Protein AF-A0A0A9XY67-F1 (afdb_monomer_lite)

Sequence (128 aa):
TNLAKKSPQKQVATFMTVIGQDAIVIYDTFKLTATEKKDLKIIKKKFEDYFTPKVNKTYERLLFNRLVQKKTQSFDEFLTEAINQANKCEFDQLRDEFLCDKIVVGIHDDLVRKNLLSEDGLTLDKAD

Foldseek 3Di:
DCLVVDALQSNLVVVVVVVDDVVVVVLVVLPDDPVLSSHPVSSVVSVCVVPPPPLPLVVLVVVLQPAAADPPHDLVRSLVVNLVSLVSNPPDPCSFVSSLVSSLVRYPDPVLSVVQVVDDDRGPVNND

Structure (mmCIF, N/CA/C/O backbone):
data_AF-A0A0A9XY67-F1
#
_entry.id   AF-A0A0A9XY67-F1
#
loop_
_atom_site.group_PDB
_atom_site.id
_atom_site.type_symbol
_atom_site.label_atom_id
_atom_site.label_alt_id
_atom_site.label_comp_id
_atom_site.label_asym_id
_atom_site.label_entity_id
_atom_site.label_seq_id
_atom_site.pdbx_PDB_ins_code
_atom_site.Cartn_x
_atom_site.Cartn_y
_atom_site.Cartn_z
_atom_site.occupancy
_atom_site.B_iso_or_equiv
_atom_site.auth_seq_id
_atom_site.auth_comp_id
_atom_site.auth_asym_id
_atom_site.auth_atom_id
_atom_site.pdbx_PDB_model_num
ATOM 1 N N . THR A 1 1 ? -4.832 -11.460 33.814 1.00 56.25 1 THR A N 1
ATOM 2 C CA . THR A 1 1 ? -6.064 -10.661 34.057 1.00 56.25 1 THR A CA 1
ATOM 3 C C . THR A 1 1 ? -7.264 -11.345 33.413 1.00 56.25 1 THR A C 1
ATOM 5 O O . THR A 1 1 ? -7.246 -11.564 32.214 1.00 56.25 1 THR A O 1
ATOM 8 N N . ASN A 1 2 ? -8.327 -11.680 34.160 1.00 73.44 2 ASN A N 1
ATOM 9 C CA . ASN A 1 2 ? -9.583 -12.264 33.624 1.00 73.44 2 ASN A CA 1
ATOM 10 C C . ASN A 1 2 ? -10.473 -11.213 32.907 1.00 73.44 2 ASN A C 1
ATOM 12 O O . ASN A 1 2 ? -11.699 -11.288 32.958 1.00 73.44 2 ASN A O 1
ATOM 16 N N . LEU A 1 3 ? -9.871 -10.190 32.285 1.00 73.00 3 LEU A N 1
ATOM 17 C CA . LEU A 1 3 ? -10.582 -9.021 31.755 1.00 73.00 3 LEU A CA 1
ATOM 18 C C . LEU A 1 3 ? -11.554 -9.405 30.632 1.00 73.00 3 LEU A C 1
ATOM 20 O O . LEU A 1 3 ? -12.692 -8.950 30.640 1.00 73.00 3 LEU A O 1
ATOM 24 N N . ALA A 1 4 ? -11.156 -10.337 29.763 1.00 75.69 4 ALA A N 1
ATOM 25 C CA . ALA A 1 4 ? -12.001 -10.873 28.694 1.00 75.69 4 ALA A CA 1
ATOM 26 C C . ALA A 1 4 ? -13.281 -11.576 29.197 1.00 75.69 4 ALA A C 1
ATOM 28 O O . ALA A 1 4 ? -14.235 -11.718 28.442 1.00 75.69 4 ALA A O 1
ATOM 29 N N . LYS A 1 5 ? -13.326 -11.990 30.474 1.00 81.94 5 LYS A N 1
ATOM 30 C CA . LYS A 1 5 ? -14.497 -12.625 31.109 1.00 81.94 5 LYS A CA 1
ATOM 31 C C . LYS A 1 5 ? -15.407 -11.622 31.836 1.00 81.94 5 LYS A C 1
ATOM 33 O O . LYS A 1 5 ? -16.384 -12.022 32.461 1.00 81.94 5 LYS A O 1
ATOM 38 N N . LYS A 1 6 ? -15.067 -10.326 31.844 1.00 86.56 6 LYS A N 1
ATOM 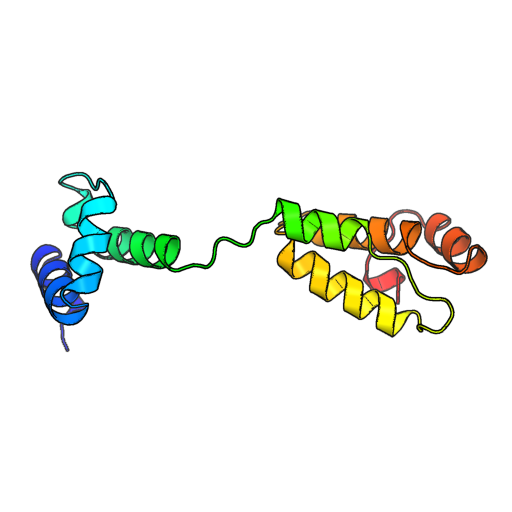39 C CA . LYS A 1 6 ? -15.872 -9.265 32.478 1.00 86.56 6 LYS A CA 1
ATOM 40 C C . LYS A 1 6 ? -16.912 -8.716 31.501 1.00 86.56 6 LYS A C 1
ATOM 42 O O . LYS A 1 6 ? -16.777 -8.897 30.295 1.00 86.56 6 LYS A O 1
ATOM 47 N N . SER A 1 7 ? -17.924 -8.016 32.021 1.00 87.94 7 SER A N 1
ATOM 48 C CA . SER A 1 7 ? -18.938 -7.370 31.181 1.00 87.94 7 SER A CA 1
ATOM 49 C C . SER A 1 7 ? -18.305 -6.356 30.216 1.00 87.94 7 SER A C 1
ATOM 51 O O . SER A 1 7 ? -17.296 -5.739 30.575 1.00 87.94 7 SER A O 1
ATOM 53 N N . PRO A 1 8 ? -18.899 -6.123 29.031 1.00 85.88 8 PRO A N 1
ATOM 54 C CA . PRO A 1 8 ? -18.367 -5.175 28.052 1.00 85.88 8 PRO A CA 1
ATOM 55 C C . PRO A 1 8 ? -18.113 -3.783 28.641 1.00 85.88 8 PRO A C 1
ATOM 57 O O . PRO A 1 8 ? -17.052 -3.208 28.417 1.00 85.88 8 PRO A O 1
ATOM 60 N N . GLN A 1 9 ? -19.005 -3.286 29.509 1.00 86.56 9 GLN A N 1
ATOM 61 C CA . GLN A 1 9 ? -18.800 -1.985 30.157 1.00 86.56 9 GLN A CA 1
ATOM 62 C C . GLN A 1 9 ? -17.560 -1.965 31.058 1.00 86.56 9 GLN A C 1
ATOM 64 O O . GLN A 1 9 ? -16.838 -0.973 31.078 1.00 86.56 9 GLN A O 1
ATOM 69 N N . LYS A 1 10 ? -17.286 -3.054 31.792 1.00 89.44 10 LYS A N 1
ATOM 70 C CA . LYS A 1 10 ? -16.085 -3.152 32.637 1.00 89.44 10 LYS A CA 1
ATOM 71 C C . LYS A 1 10 ? -14.820 -3.216 31.790 1.00 89.44 10 LYS A C 1
ATOM 73 O O . LYS A 1 10 ? -13.827 -2.609 32.163 1.00 89.44 10 LYS A O 1
ATOM 78 N N . GLN A 1 11 ? -14.861 -3.909 30.653 1.00 91.44 11 GLN A N 1
ATOM 79 C CA . GLN A 1 11 ? -13.729 -3.964 29.728 1.00 91.44 11 GLN A CA 1
ATOM 80 C C . GLN A 1 11 ? -13.412 -2.587 29.136 1.00 91.44 11 GLN A C 1
ATOM 82 O O . GLN A 1 11 ? -12.253 -2.179 29.154 1.00 91.44 11 GLN A O 1
ATOM 87 N N . VAL A 1 12 ? -14.437 -1.858 28.677 1.00 90.69 12 VAL A N 1
ATOM 88 C CA . VAL A 1 12 ? -14.287 -0.487 28.171 1.00 90.69 12 VAL A CA 1
ATOM 89 C C . VAL A 1 12 ? -13.774 0.440 29.267 1.00 90.69 12 VAL A C 1
ATOM 91 O O . VAL A 1 12 ? -12.778 1.117 29.053 1.00 90.69 12 VAL A O 1
ATOM 94 N N . ALA A 1 13 ? -14.376 0.428 30.459 1.00 89.81 13 ALA A N 1
ATOM 95 C CA . ALA A 1 13 ? -13.928 1.272 31.566 1.00 89.81 13 ALA A CA 1
ATOM 96 C C . ALA A 1 13 ? -12.456 1.013 31.926 1.00 89.81 13 ALA A C 1
ATOM 98 O O . ALA A 1 13 ? -11.680 1.955 32.020 1.00 89.81 13 ALA A O 1
ATOM 99 N N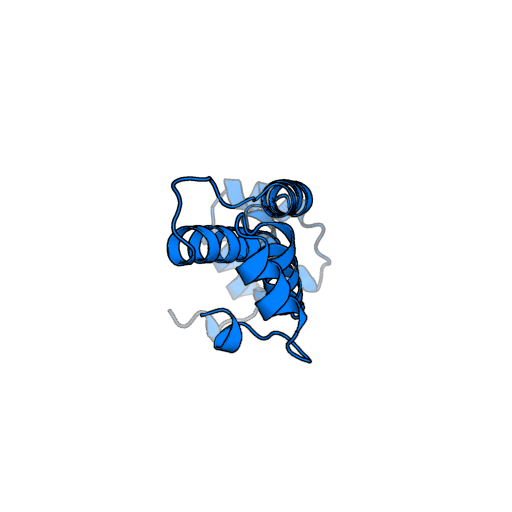 . THR A 1 14 ? -12.046 -0.257 32.047 1.00 92.25 14 THR A N 1
ATOM 100 C CA . THR A 1 14 ? -10.639 -0.609 32.293 1.00 92.25 14 THR A CA 1
ATOM 101 C C . THR A 1 14 ? -9.723 -0.124 31.170 1.00 92.25 14 THR A C 1
ATOM 103 O O . THR A 1 14 ? -8.657 0.408 31.457 1.00 92.25 14 THR A O 1
ATOM 106 N N . PHE A 1 15 ? -10.123 -0.271 29.904 1.00 92.25 15 PHE A N 1
ATOM 107 C CA . PHE A 1 15 ? -9.347 0.235 28.772 1.00 92.25 15 PHE A CA 1
ATOM 108 C C . PHE A 1 15 ? -9.178 1.759 28.830 1.00 92.25 15 PHE A C 1
ATOM 110 O O . PHE A 1 15 ? -8.055 2.242 28.724 1.00 92.25 15 PHE A O 1
ATOM 117 N N . MET A 1 16 ? -10.261 2.499 29.090 1.00 90.69 16 MET A N 1
ATOM 118 C CA . MET A 1 16 ? -10.238 3.961 29.207 1.00 90.69 16 MET A CA 1
ATOM 119 C C . MET A 1 16 ? -9.390 4.445 30.392 1.00 90.69 16 MET A C 1
ATOM 121 O O . MET A 1 16 ? -8.727 5.470 30.289 1.00 90.69 16 MET A O 1
ATOM 125 N N . THR A 1 17 ? -9.352 3.702 31.503 1.00 91.31 17 THR A N 1
ATOM 126 C CA . THR A 1 17 ? -8.457 4.012 32.631 1.00 91.31 17 THR A CA 1
ATOM 127 C C . THR A 1 17 ? -6.983 3.814 32.273 1.00 91.31 17 THR A C 1
ATOM 129 O O . THR A 1 17 ? -6.142 4.587 32.718 1.00 91.31 17 THR A O 1
ATOM 132 N N . VAL A 1 18 ? -6.656 2.784 31.486 1.00 92.75 18 VAL A N 1
ATOM 133 C CA . VAL A 1 18 ? -5.262 2.437 31.155 1.00 92.75 18 VAL A CA 1
ATOM 134 C C . VAL A 1 18 ? -4.700 3.298 30.021 1.00 92.75 18 VAL A C 1
ATOM 136 O O . VAL A 1 18 ? -3.514 3.606 30.038 1.00 92.75 18 VAL A O 1
ATOM 139 N N . ILE A 1 19 ? -5.525 3.691 29.044 1.00 89.38 19 ILE A N 1
ATOM 140 C CA . ILE A 1 19 ? -5.070 4.435 27.857 1.00 89.38 19 ILE A CA 1
ATOM 141 C C . ILE A 1 19 ? -4.676 5.895 28.161 1.00 89.38 19 ILE A C 1
ATOM 143 O O . ILE A 1 19 ? -3.947 6.509 27.388 1.00 89.38 19 ILE A O 1
ATOM 147 N N . GLY A 1 20 ? -5.101 6.430 29.310 1.00 91.69 20 GLY A N 1
ATOM 148 C CA . GLY A 1 20 ? -4.668 7.734 29.811 1.00 91.69 20 GLY A CA 1
ATOM 149 C C . GLY A 1 20 ? -5.458 8.928 29.267 1.00 91.69 20 GLY A C 1
ATOM 150 O O . GLY A 1 20 ? -6.315 8.807 28.391 1.00 91.69 20 GLY A O 1
ATOM 151 N N . GLN A 1 21 ? -5.174 10.103 29.832 1.00 90.12 21 GLN A N 1
ATOM 152 C CA . GLN A 1 21 ? -5.985 11.310 29.645 1.00 90.12 21 GLN A CA 1
ATOM 153 C C . GLN A 1 21 ? -5.943 11.857 28.212 1.00 90.12 21 GLN A C 1
ATOM 155 O O . GLN A 1 21 ? -6.978 12.257 27.682 1.00 90.12 21 GLN A O 1
ATOM 160 N N . ASP A 1 22 ? -4.783 11.818 27.557 1.00 87.94 22 ASP A N 1
ATOM 161 C CA . ASP A 1 22 ? -4.627 12.330 26.189 1.00 87.94 22 ASP A CA 1
ATOM 162 C C . ASP A 1 22 ? -5.466 11.531 25.184 1.00 87.94 22 ASP A C 1
ATOM 164 O O . ASP A 1 22 ? -6.091 12.081 24.277 1.00 87.94 22 ASP A O 1
ATOM 168 N N . ALA A 1 23 ? -5.559 10.217 25.385 1.00 89.31 23 ALA A N 1
ATOM 169 C CA . ALA A 1 23 ? -6.387 9.358 24.555 1.00 89.31 23 ALA A CA 1
ATOM 170 C C . ALA A 1 23 ? -7.891 9.546 24.815 1.00 89.31 23 ALA A C 1
ATOM 172 O O . ALA A 1 23 ? -8.684 9.333 23.900 1.00 89.31 23 ALA A O 1
ATOM 173 N N . ILE A 1 24 ? -8.303 9.989 26.010 1.00 91.31 24 ILE A N 1
ATOM 174 C CA . ILE A 1 24 ? -9.702 10.362 26.287 1.00 91.31 24 ILE A CA 1
ATOM 175 C C . ILE A 1 24 ? -10.111 11.577 25.442 1.00 91.31 24 ILE A C 1
ATOM 177 O O . ILE A 1 24 ? -11.188 11.567 24.849 1.00 91.31 24 ILE A O 1
ATOM 181 N N . VAL A 1 25 ? -9.232 12.575 25.302 1.00 91.94 25 VAL A N 1
ATOM 182 C CA . VAL A 1 25 ? -9.490 13.744 24.440 1.00 91.94 25 VAL A CA 1
ATOM 183 C C . VAL A 1 25 ? -9.730 13.308 22.993 1.00 91.94 25 VAL A C 1
ATOM 185 O O . VAL A 1 25 ? -10.660 13.780 22.344 1.00 91.94 25 VAL A O 1
ATOM 188 N N . ILE A 1 26 ? -8.930 12.361 22.498 1.00 92.69 26 ILE A N 1
ATOM 189 C CA . ILE A 1 26 ? -9.087 11.790 21.155 1.00 92.69 26 ILE A CA 1
ATOM 190 C C . ILE A 1 26 ? -10.381 10.972 21.055 1.00 92.69 26 ILE A C 1
ATOM 192 O O . ILE A 1 26 ? -11.124 11.116 20.084 1.00 92.69 26 ILE A O 1
ATOM 196 N N . TYR A 1 27 ? -10.689 10.151 22.059 1.00 93.25 27 TYR A N 1
ATOM 197 C CA . TYR A 1 27 ? -11.902 9.335 22.111 1.00 93.25 27 TYR A CA 1
ATOM 198 C C . TYR A 1 27 ? -13.180 10.164 21.952 1.00 93.25 27 TYR A C 1
ATOM 200 O O . TYR A 1 27 ? -14.089 9.768 21.217 1.00 93.25 27 TYR A O 1
ATOM 208 N N . ASP A 1 28 ? -13.236 11.335 22.585 1.00 92.12 28 ASP A N 1
ATOM 209 C CA . ASP A 1 28 ? -14.391 12.232 22.502 1.00 92.12 28 ASP A CA 1
ATOM 210 C C . ASP A 1 28 ? -14.620 12.771 21.076 1.00 92.12 28 ASP A C 1
ATOM 212 O O . ASP A 1 28 ? -15.746 13.128 20.716 1.00 92.12 28 ASP A O 1
ATOM 216 N N . THR A 1 29 ? -13.601 12.734 20.208 1.00 93.62 29 THR A N 1
ATOM 217 C CA . THR A 1 29 ? -13.725 13.109 18.788 1.00 93.62 29 THR A CA 1
ATOM 218 C C . THR A 1 29 ? -14.375 12.029 17.915 1.00 93.62 29 THR A C 1
ATOM 220 O O . THR A 1 29 ? -14.862 12.337 16.826 1.00 93.62 29 THR A O 1
ATOM 223 N N . PHE A 1 30 ? -14.443 10.770 18.367 1.00 92.12 30 PHE A N 1
ATOM 224 C CA . PHE A 1 30 ? -14.858 9.630 17.535 1.00 92.12 30 PHE A CA 1
ATOM 225 C C . PHE A 1 30 ? -16.359 9.562 17.215 1.00 92.12 30 PHE A C 1
ATOM 227 O O . PHE A 1 30 ? -16.766 8.688 16.449 1.00 92.12 30 PHE A O 1
ATOM 234 N N . LYS A 1 31 ? -17.183 10.472 17.761 1.00 90.44 31 LYS A N 1
ATOM 235 C CA . LYS A 1 31 ? -18.642 10.565 17.525 1.00 90.44 31 LYS A CA 1
ATOM 236 C C . LYS A 1 31 ? -19.373 9.210 17.631 1.00 90.44 31 LYS A C 1
ATOM 238 O O . LYS A 1 31 ? -20.265 8.916 16.842 1.00 90.44 31 LYS A O 1
ATOM 243 N N . LEU A 1 32 ? -18.992 8.387 18.611 1.00 92.12 32 LEU A N 1
ATOM 244 C CA . LEU A 1 32 ? -19.563 7.053 18.825 1.00 92.12 32 LEU A CA 1
ATOM 245 C C . LEU A 1 32 ? -20.994 7.114 19.376 1.00 92.12 32 LEU A C 1
ATOM 247 O O . LEU A 1 32 ? -21.286 7.874 20.306 1.00 92.12 32 LEU A O 1
ATOM 251 N N . THR A 1 33 ? -21.866 6.248 18.865 1.00 94.19 33 THR A N 1
ATOM 252 C CA . THR A 1 33 ? -23.219 6.027 19.392 1.00 94.19 33 THR A CA 1
ATOM 253 C C . THR A 1 33 ? -23.189 5.362 20.773 1.00 94.19 33 THR A C 1
ATOM 255 O O . THR A 1 33 ? -22.203 4.748 21.183 1.00 94.19 33 THR A O 1
ATOM 258 N N . ALA A 1 34 ? -24.302 5.427 21.513 1.00 90.88 34 ALA A N 1
ATOM 259 C CA . ALA A 1 34 ? -24.409 4.805 22.839 1.00 90.88 34 ALA A CA 1
ATOM 260 C C . ALA A 1 34 ? -24.172 3.280 22.830 1.00 90.88 34 ALA A C 1
ATOM 262 O O . ALA A 1 34 ? -23.744 2.717 23.841 1.00 90.88 34 ALA A O 1
ATOM 263 N N . THR A 1 35 ? -24.446 2.620 21.702 1.00 91.25 35 THR A N 1
ATOM 264 C CA . THR A 1 35 ? -24.194 1.189 21.508 1.00 91.25 35 THR A CA 1
ATOM 265 C C . THR A 1 35 ? -22.711 0.928 21.263 1.00 91.25 35 THR A C 1
ATOM 267 O O . THR A 1 35 ? -22.124 0.090 21.942 1.00 91.25 35 THR A O 1
ATOM 270 N N . GLU A 1 36 ? -22.076 1.693 20.373 1.00 91.75 36 GLU A N 1
ATOM 271 C CA . GLU A 1 36 ? -20.651 1.537 20.047 1.00 91.75 36 GLU A CA 1
ATOM 272 C C . GLU A 1 36 ? -19.737 1.847 21.236 1.00 91.75 36 GLU A C 1
ATOM 274 O O . GLU A 1 36 ? -18.729 1.175 21.430 1.00 91.75 36 GLU A O 1
ATOM 279 N N . LYS A 1 37 ? -20.126 2.790 22.106 1.00 91.50 37 LYS A N 1
ATOM 280 C CA . LYS A 1 37 ? -19.410 3.086 23.363 1.00 91.50 37 LYS A CA 1
ATOM 281 C C . LYS A 1 37 ? -19.329 1.892 24.327 1.00 91.50 37 LYS A C 1
ATOM 283 O O . LYS A 1 37 ? -18.575 1.941 25.295 1.00 91.50 37 LYS A O 1
ATOM 288 N N . LYS A 1 38 ? -20.113 0.832 24.108 1.00 91.62 38 LYS A N 1
ATOM 289 C CA . LYS A 1 38 ? -20.077 -0.404 24.909 1.00 91.62 38 LYS A CA 1
ATOM 290 C C . LYS A 1 38 ? -19.261 -1.514 24.245 1.00 91.62 38 LYS A C 1
ATOM 292 O O . LYS A 1 38 ? -19.067 -2.554 24.874 1.00 91.62 38 LYS A O 1
ATOM 297 N N . ASP A 1 39 ? -18.787 -1.307 23.019 1.00 91.81 39 ASP A N 1
ATOM 298 C CA . ASP A 1 39 ? -18.022 -2.291 22.263 1.00 91.81 39 ASP A CA 1
ATOM 299 C C . ASP A 1 39 ? -16.537 -1.914 22.223 1.00 91.81 39 ASP A C 1
ATOM 301 O O . ASP A 1 39 ? -16.093 -1.044 21.472 1.00 91.81 39 ASP A O 1
ATOM 305 N N . LEU A 1 40 ? -15.741 -2.628 23.021 1.00 92.25 40 LEU A N 1
ATOM 306 C CA . LEU A 1 40 ? -14.297 -2.426 23.078 1.00 92.25 40 LEU A CA 1
ATOM 307 C C . LEU A 1 40 ? -13.613 -2.643 21.717 1.00 92.25 40 LEU A C 1
ATOM 309 O O . LEU A 1 40 ? -12.590 -2.013 21.456 1.00 92.25 40 LEU A O 1
ATOM 313 N N . LYS A 1 41 ? -14.143 -3.513 20.847 1.00 93.00 41 LYS A N 1
ATOM 314 C CA . LYS A 1 41 ? -13.552 -3.760 19.524 1.00 93.00 41 LYS A CA 1
ATOM 315 C C . LYS A 1 41 ? -13.694 -2.535 18.630 1.00 93.00 41 LYS A C 1
ATOM 317 O O . LYS A 1 41 ? -12.727 -2.150 17.981 1.00 93.00 41 LYS A O 1
ATOM 322 N N . ILE A 1 42 ? -14.866 -1.899 18.641 1.00 94.50 42 ILE A N 1
ATOM 323 C CA . ILE A 1 42 ? -15.119 -0.680 17.861 1.00 94.50 42 ILE A CA 1
ATOM 324 C C . ILE A 1 42 ? -14.229 0.458 18.362 1.00 94.50 42 ILE A C 1
ATOM 326 O O . ILE A 1 42 ? -13.597 1.143 17.560 1.00 94.50 42 ILE A O 1
ATOM 330 N N . ILE A 1 43 ? -14.121 0.619 19.683 1.00 94.06 43 ILE A N 1
ATOM 331 C CA . ILE A 1 43 ? -13.275 1.651 20.297 1.00 94.06 43 ILE A CA 1
ATOM 332 C C . ILE A 1 43 ? -11.806 1.458 19.907 1.00 94.06 43 ILE A C 1
ATOM 334 O O . ILE A 1 43 ? -11.164 2.408 19.463 1.00 94.06 43 ILE A O 1
ATOM 338 N N . LYS A 1 44 ? -11.280 0.231 20.016 1.00 93.19 44 LYS A N 1
ATOM 339 C CA . LYS A 1 44 ? -9.906 -0.087 19.602 1.00 93.19 44 LYS A CA 1
ATOM 340 C C . LYS A 1 44 ? -9.668 0.216 18.129 1.00 93.19 44 LYS A C 1
ATOM 342 O O . LYS A 1 44 ? -8.701 0.898 17.818 1.00 93.19 44 LYS A O 1
ATOM 347 N N . LYS A 1 45 ? -10.588 -0.199 17.255 1.00 93.31 45 LYS A N 1
ATOM 348 C CA . LYS A 1 45 ? -10.494 0.076 15.820 1.00 93.31 45 LYS A CA 1
ATOM 349 C C . LYS A 1 45 ? -10.440 1.576 15.521 1.00 93.31 45 LYS A C 1
ATOM 351 O O . LYS A 1 45 ? -9.639 2.001 14.706 1.00 93.31 45 LYS A O 1
ATOM 356 N N . LYS A 1 46 ? -11.231 2.406 16.208 1.00 93.50 46 LYS A N 1
ATOM 357 C CA . LYS A 1 46 ? -11.171 3.868 16.024 1.00 93.50 46 LYS A CA 1
ATOM 358 C C . LYS A 1 46 ? -9.829 4.464 16.433 1.00 93.50 46 LYS A C 1
ATOM 360 O O . LYS A 1 46 ? -9.347 5.370 15.763 1.00 93.50 46 LYS A O 1
ATOM 365 N N . PHE A 1 47 ? -9.234 3.964 17.514 1.00 92.81 47 PHE A N 1
ATOM 366 C CA . PHE A 1 47 ? -7.889 4.373 17.906 1.00 92.81 47 PHE A CA 1
ATOM 367 C C . PHE A 1 47 ? -6.837 3.919 16.894 1.00 92.81 47 PHE A C 1
ATOM 369 O O . PHE A 1 47 ? -5.986 4.722 16.527 1.00 92.81 47 PHE A O 1
ATOM 376 N N . GLU A 1 48 ? -6.923 2.682 16.403 1.00 90.12 48 GLU A N 1
ATOM 377 C CA . GLU A 1 48 ? -6.072 2.192 15.313 1.00 90.12 48 GLU A CA 1
ATOM 378 C C . GLU A 1 48 ? -6.207 3.094 14.078 1.00 90.12 48 GLU A C 1
ATOM 380 O O . GLU A 1 48 ? -5.206 3.624 13.609 1.00 90.12 48 GLU A O 1
ATOM 385 N N . ASP A 1 49 ? -7.427 3.376 13.618 1.00 88.12 49 ASP A N 1
ATOM 386 C CA . ASP A 1 49 ? -7.695 4.245 12.463 1.00 88.12 49 ASP A CA 1
ATOM 387 C C . ASP A 1 49 ? -7.187 5.688 12.668 1.00 88.12 49 ASP A C 1
ATOM 389 O O . ASP A 1 49 ? -6.765 6.343 11.716 1.00 88.12 49 ASP A O 1
ATOM 393 N N . TYR A 1 50 ? -7.253 6.210 13.899 1.00 87.44 50 TYR A N 1
ATOM 394 C CA . TYR A 1 50 ? -6.808 7.567 14.227 1.00 87.44 50 TYR A CA 1
ATOM 395 C C . TYR A 1 50 ? -5.283 7.691 14.239 1.00 87.44 50 TYR A C 1
ATOM 397 O O . TYR A 1 50 ? -4.742 8.675 13.737 1.00 87.44 50 TYR A O 1
ATOM 405 N N . PHE A 1 51 ? -4.596 6.710 14.828 1.00 83.75 51 PHE A N 1
ATOM 406 C CA . PHE A 1 51 ? -3.140 6.724 14.967 1.00 83.75 51 PHE A CA 1
ATOM 407 C C . PHE A 1 51 ? -2.406 6.107 13.780 1.00 83.75 51 PHE A C 1
ATOM 409 O O . PHE A 1 51 ? -1.201 6.313 13.650 1.00 83.75 51 PHE A O 1
ATOM 416 N N . THR A 1 52 ? -3.107 5.382 12.908 1.00 76.44 52 THR A N 1
ATOM 417 C CA . THR A 1 52 ? -2.543 4.922 11.642 1.00 76.44 52 THR A CA 1
ATOM 418 C C . THR A 1 52 ? -2.160 6.153 10.823 1.00 76.44 52 THR A C 1
ATOM 420 O O . THR A 1 52 ? -3.034 6.966 10.499 1.00 76.44 52 THR A O 1
ATOM 423 N N . PRO A 1 53 ? -0.870 6.328 10.479 1.00 66.31 53 PRO A N 1
ATOM 424 C CA . PRO A 1 53 ? -0.456 7.397 9.592 1.00 66.31 53 PRO A CA 1
ATOM 425 C C . PRO A 1 53 ? -1.281 7.301 8.314 1.00 66.31 53 PRO A C 1
ATOM 427 O O . PRO A 1 53 ? -1.251 6.282 7.625 1.00 66.31 53 PRO A O 1
ATOM 430 N N . LYS A 1 54 ? -2.043 8.351 7.997 1.00 69.75 54 LYS A N 1
ATOM 431 C CA . LYS A 1 54 ? -2.730 8.429 6.710 1.00 69.75 54 LYS A CA 1
ATOM 432 C C . LYS A 1 54 ? -1.660 8.624 5.652 1.00 69.75 54 LYS A C 1
ATOM 434 O O . LYS A 1 54 ? -1.251 9.753 5.386 1.00 69.75 54 LYS A O 1
ATOM 439 N N . VAL A 1 55 ? -1.186 7.518 5.087 1.00 74.06 55 VAL A N 1
ATOM 440 C CA . VAL A 1 55 ? -0.366 7.543 3.884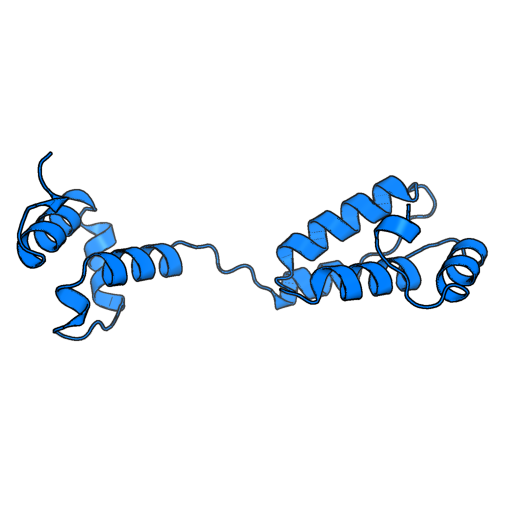 1.00 74.06 55 VAL A CA 1
ATOM 441 C C . VAL A 1 55 ? -1.140 8.363 2.864 1.00 74.06 55 VAL A C 1
ATOM 443 O O . VAL A 1 55 ? -2.303 8.084 2.558 1.00 74.06 55 VAL A O 1
ATOM 446 N N . ASN A 1 56 ? -0.533 9.446 2.388 1.00 88.12 56 ASN A N 1
ATOM 447 C CA . ASN A 1 56 ? -1.141 10.229 1.331 1.00 88.12 56 ASN A CA 1
ATOM 448 C C . ASN A 1 56 ? -1.010 9.413 0.045 1.00 88.12 56 ASN A C 1
ATOM 450 O O . ASN A 1 56 ? -0.044 9.559 -0.697 1.00 88.12 56 ASN A O 1
ATOM 454 N N . LYS A 1 57 ? -1.988 8.535 -0.201 1.00 89.62 57 LYS A N 1
ATOM 455 C CA . LYS A 1 57 ? -1.993 7.620 -1.348 1.00 89.62 57 LYS A CA 1
ATOM 456 C C . LYS A 1 57 ? -1.763 8.368 -2.659 1.00 89.62 57 LYS A C 1
ATOM 458 O O . LYS A 1 57 ? -1.046 7.886 -3.524 1.00 89.62 57 LYS A O 1
ATOM 463 N N . THR A 1 58 ? -2.324 9.571 -2.799 1.00 90.81 58 THR A N 1
ATOM 464 C CA . THR A 1 58 ? -2.127 10.421 -3.981 1.00 90.81 58 THR A CA 1
ATOM 465 C C . THR A 1 58 ? -0.664 10.826 -4.149 1.00 90.81 58 THR A C 1
ATOM 467 O O . THR A 1 58 ? -0.145 10.799 -5.262 1.00 90.81 58 THR A O 1
ATOM 470 N N . TYR A 1 59 ? 0.014 11.173 -3.056 1.00 93.56 59 TYR A N 1
ATOM 471 C CA . TYR A 1 59 ? 1.439 11.494 -3.071 1.00 93.56 59 TYR A CA 1
ATOM 472 C C . TYR A 1 59 ? 2.301 10.268 -3.395 1.00 93.56 59 TYR A C 1
ATOM 474 O O . TYR A 1 59 ? 3.159 10.343 -4.270 1.00 93.56 59 TYR A O 1
ATOM 482 N N . GLU A 1 60 ? 2.036 9.117 -2.776 1.00 95.50 60 GLU A N 1
ATOM 483 C CA . GLU A 1 60 ? 2.794 7.890 -3.060 1.00 95.50 60 GLU A CA 1
ATOM 484 C C . GLU A 1 60 ? 2.610 7.427 -4.512 1.00 95.50 60 GLU A C 1
ATOM 486 O O . GLU A 1 60 ? 3.580 7.052 -5.172 1.00 95.50 60 GLU A O 1
ATOM 491 N N . ARG A 1 61 ? 1.388 7.540 -5.049 1.00 96.56 61 ARG A N 1
ATOM 492 C CA . ARG A 1 61 ? 1.085 7.253 -6.460 1.00 96.56 61 ARG A CA 1
ATOM 493 C C . ARG A 1 61 ? 1.763 8.238 -7.410 1.00 96.56 61 ARG A C 1
ATOM 495 O O . ARG A 1 61 ? 2.197 7.842 -8.487 1.00 96.56 61 ARG A O 1
ATOM 502 N N . LEU A 1 62 ? 1.906 9.508 -7.023 1.00 97.00 62 LEU A N 1
ATOM 503 C CA . LEU A 1 62 ? 2.689 10.480 -7.790 1.00 97.00 62 LEU A CA 1
ATOM 504 C C . LEU A 1 62 ? 4.161 10.057 -7.876 1.00 97.00 62 LEU A C 1
ATOM 506 O O . LEU A 1 62 ? 4.743 10.126 -8.958 1.00 97.00 62 LEU A O 1
ATOM 510 N N . LEU A 1 63 ? 4.757 9.631 -6.758 1.00 97.25 63 LEU A N 1
ATOM 511 C CA . LEU A 1 63 ? 6.135 9.137 -6.738 1.00 97.25 63 LEU A CA 1
ATOM 512 C C . LEU A 1 63 ? 6.283 7.878 -7.595 1.00 97.25 63 LEU A C 1
ATOM 514 O O . LEU A 1 63 ? 7.180 7.832 -8.431 1.00 97.25 63 LEU A O 1
ATOM 518 N N . PHE A 1 64 ? 5.362 6.919 -7.463 1.00 98.06 64 PHE A N 1
ATOM 519 C CA . PHE A 1 64 ? 5.315 5.713 -8.291 1.00 98.06 64 PHE A CA 1
ATOM 520 C C . PHE A 1 64 ? 5.284 6.046 -9.784 1.00 98.06 64 PHE A C 1
ATOM 522 O O . PHE A 1 64 ? 6.126 5.582 -10.544 1.00 98.06 64 PHE A O 1
ATOM 529 N N . ASN A 1 65 ? 4.375 6.925 -10.207 1.00 97.00 65 ASN A N 1
ATOM 530 C CA . ASN A 1 65 ? 4.231 7.287 -11.617 1.00 97.00 65 ASN A CA 1
ATOM 531 C C . ASN A 1 65 ? 5.476 7.984 -12.186 1.00 97.00 65 ASN A C 1
ATOM 533 O O . ASN A 1 65 ? 5.754 7.859 -13.380 1.00 97.00 65 ASN A O 1
ATOM 537 N N . ARG A 1 66 ? 6.239 8.686 -11.339 1.00 96.75 66 ARG A N 1
ATOM 538 C CA . ARG A 1 66 ? 7.498 9.353 -11.704 1.00 96.75 66 ARG A CA 1
ATOM 539 C C . ARG A 1 66 ? 8.708 8.420 -11.755 1.00 96.75 66 ARG A C 1
ATOM 541 O O . ARG A 1 66 ? 9.742 8.854 -12.258 1.00 96.75 66 ARG A O 1
ATOM 548 N N . LEU A 1 67 ? 8.608 7.185 -11.261 1.00 97.38 67 LEU A N 1
ATOM 549 C CA . LEU A 1 67 ? 9.718 6.236 -11.321 1.00 97.38 67 LEU A CA 1
ATOM 550 C C . LEU A 1 67 ? 10.078 5.910 -12.770 1.00 97.38 67 LEU A C 1
ATOM 552 O O . LEU A 1 67 ? 9.214 5.569 -13.582 1.00 97.38 67 LEU A O 1
ATOM 556 N N . VAL A 1 68 ? 11.370 6.006 -13.064 1.00 97.12 68 VAL A N 1
ATOM 557 C CA . VAL A 1 68 ? 12.007 5.621 -14.325 1.00 97.12 68 VAL A CA 1
ATOM 558 C C . VAL A 1 68 ? 13.381 5.044 -13.995 1.00 97.12 68 VAL A C 1
ATOM 560 O O . VAL A 1 68 ? 14.064 5.559 -13.106 1.00 97.12 68 VAL A O 1
ATOM 563 N N . GLN A 1 69 ? 13.784 3.990 -14.699 1.00 97.25 69 GLN A N 1
ATOM 564 C CA . GLN A 1 69 ? 15.094 3.375 -14.534 1.00 97.25 69 GLN A CA 1
ATOM 565 C C . GLN A 1 69 ? 16.179 4.380 -14.928 1.00 97.25 69 GLN A C 1
ATOM 567 O O . GLN A 1 69 ? 16.165 4.956 -16.021 1.00 97.25 69 GLN A O 1
ATOM 572 N N . LYS A 1 70 ? 17.147 4.601 -14.038 1.00 95.81 70 LYS A N 1
ATOM 573 C CA . LYS A 1 70 ? 18.302 5.456 -14.340 1.00 95.81 70 LYS A CA 1
ATOM 574 C C . LYS A 1 70 ? 19.261 4.717 -15.273 1.00 95.81 70 LYS A C 1
ATOM 576 O O . LYS A 1 70 ? 19.410 3.506 -15.185 1.00 95.81 70 LYS A O 1
ATOM 581 N N . LYS A 1 71 ? 20.013 5.457 -16.095 1.00 92.56 71 LYS A N 1
ATOM 582 C CA . LYS A 1 71 ? 20.995 4.882 -17.041 1.00 92.56 71 LYS A CA 1
ATOM 583 C C . LYS A 1 71 ? 22.030 3.948 -16.403 1.00 92.56 71 LYS A C 1
ATOM 585 O O . LYS A 1 71 ? 22.568 3.088 -17.083 1.00 92.56 71 LYS A O 1
ATOM 590 N N . THR A 1 72 ? 22.352 4.165 -15.132 1.00 94.25 72 THR A N 1
ATOM 591 C CA . THR A 1 72 ? 23.355 3.395 -14.384 1.00 94.25 72 THR A CA 1
ATOM 592 C C . THR A 1 72 ? 22.740 2.360 -13.445 1.00 94.25 72 THR A C 1
ATOM 594 O O . THR A 1 72 ? 23.482 1.709 -12.723 1.00 94.25 72 THR A O 1
ATOM 597 N N . GLN A 1 73 ? 21.411 2.272 -13.386 1.00 93.75 73 GLN A N 1
ATOM 598 C CA . GLN A 1 73 ? 20.681 1.406 -12.464 1.00 93.75 73 GLN A CA 1
ATOM 599 C C . GLN A 1 73 ? 20.400 0.071 -13.146 1.00 93.75 73 GLN A C 1
ATOM 601 O O . GLN A 1 73 ? 19.934 0.050 -14.291 1.00 93.75 73 GLN A O 1
ATOM 606 N N . SER A 1 74 ? 20.665 -1.036 -12.454 1.00 92.00 74 SER A N 1
ATOM 607 C CA . SER A 1 74 ? 20.311 -2.360 -12.967 1.00 92.00 74 SER A CA 1
ATOM 608 C C . SER A 1 74 ? 18.789 -2.531 -13.039 1.00 92.00 74 SER A C 1
ATOM 610 O O . SER A 1 74 ? 18.022 -1.730 -12.497 1.00 92.00 74 SER A O 1
ATOM 612 N N . PHE A 1 75 ? 18.336 -3.573 -13.733 1.00 90.06 75 PHE A N 1
ATOM 613 C CA . PHE A 1 75 ? 16.918 -3.910 -13.742 1.00 90.06 75 PHE A CA 1
ATOM 614 C C . PHE A 1 75 ? 16.422 -4.265 -12.329 1.00 90.06 75 PHE A C 1
ATOM 616 O O . PHE A 1 75 ? 15.472 -3.645 -11.860 1.00 90.06 75 PHE A O 1
ATOM 623 N N . ASP A 1 76 ? 17.122 -5.146 -11.611 1.00 90.06 76 ASP A N 1
ATOM 624 C CA . ASP A 1 76 ? 16.752 -5.593 -10.257 1.00 90.06 76 ASP A CA 1
ATOM 625 C C . ASP A 1 76 ? 16.650 -4.437 -9.253 1.00 90.06 76 ASP A C 1
ATOM 627 O O . ASP A 1 76 ? 15.751 -4.394 -8.407 1.00 90.06 76 ASP A O 1
ATOM 631 N N . GLU A 1 77 ? 17.560 -3.461 -9.348 1.00 94.44 77 GLU A N 1
ATOM 632 C CA . GLU A 1 77 ? 17.525 -2.252 -8.522 1.00 94.44 77 GLU A CA 1
ATOM 633 C C . GLU A 1 77 ? 16.272 -1.422 -8.814 1.00 94.44 77 GLU A C 1
ATOM 635 O O . GLU A 1 77 ? 15.641 -0.898 -7.893 1.00 94.44 77 GLU A O 1
ATOM 640 N N . PHE A 1 78 ? 15.907 -1.292 -10.090 1.00 95.56 78 PHE A N 1
ATOM 641 C CA . PHE A 1 78 ? 14.711 -0.568 -10.507 1.00 95.56 78 PHE A CA 1
ATOM 642 C C . PHE A 1 78 ? 13.426 -1.303 -10.113 1.00 95.56 78 PHE A C 1
ATOM 644 O O . PHE A 1 78 ? 12.509 -0.684 -9.569 1.00 95.56 78 PHE A O 1
ATOM 651 N N . LEU A 1 79 ? 13.378 -2.620 -10.310 1.00 93.12 79 LEU A N 1
ATOM 652 C CA . LEU A 1 79 ? 12.267 -3.469 -9.899 1.00 93.12 79 LEU A CA 1
ATOM 653 C C . LEU A 1 79 ? 12.042 -3.376 -8.386 1.00 93.12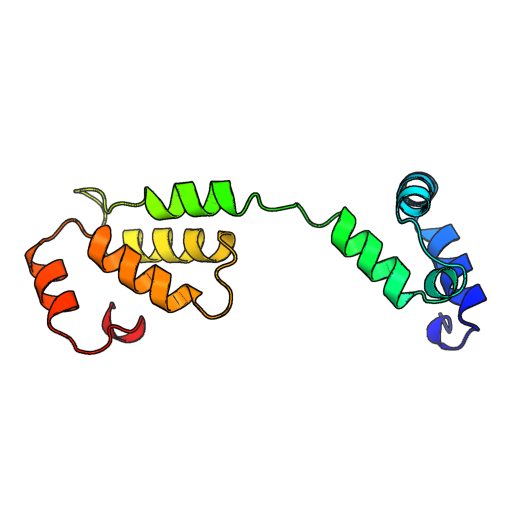 79 LEU A C 1
ATOM 655 O O . LEU A 1 79 ? 10.922 -3.135 -7.935 1.00 93.12 79 LEU A O 1
ATOM 659 N N . THR A 1 80 ? 13.115 -3.472 -7.599 1.00 95.06 80 THR A N 1
ATOM 660 C CA . THR A 1 80 ? 13.062 -3.329 -6.138 1.00 95.06 80 THR A CA 1
ATOM 661 C C . THR A 1 80 ? 12.519 -1.957 -5.725 1.00 95.06 80 THR A C 1
ATOM 663 O O . THR A 1 80 ? 11.675 -1.861 -4.828 1.00 95.06 80 THR A O 1
ATOM 666 N N . GLU A 1 81 ? 12.962 -0.877 -6.376 1.00 97.25 81 GLU A N 1
ATOM 667 C CA . GLU A 1 81 ? 12.456 0.479 -6.130 1.00 97.25 81 GLU A CA 1
ATOM 668 C C . GLU A 1 81 ? 10.953 0.588 -6.445 1.00 97.25 81 GLU A C 1
ATOM 670 O O . GLU A 1 81 ? 10.179 1.102 -5.628 1.00 97.25 81 GLU A O 1
ATOM 675 N N . ALA A 1 82 ? 10.517 0.033 -7.578 1.00 96.81 82 ALA A N 1
ATOM 676 C CA . ALA A 1 82 ? 9.120 0.029 -7.999 1.00 96.81 82 ALA A CA 1
ATOM 677 C C . ALA A 1 82 ? 8.217 -0.801 -7.066 1.00 96.81 82 ALA A C 1
ATOM 679 O O . ALA A 1 82 ? 7.158 -0.315 -6.663 1.00 96.81 82 ALA A O 1
ATOM 680 N N . ILE A 1 83 ? 8.651 -1.996 -6.644 1.00 95.81 83 ILE A N 1
ATOM 681 C CA . ILE A 1 83 ? 7.966 -2.858 -5.660 1.00 95.81 83 ILE A CA 1
ATOM 682 C C . ILE A 1 83 ? 7.748 -2.106 -4.346 1.00 95.81 83 ILE A C 1
ATOM 684 O O . ILE A 1 83 ? 6.636 -2.076 -3.806 1.00 95.81 83 ILE A O 1
ATOM 688 N N . ASN A 1 84 ? 8.808 -1.478 -3.833 1.00 96.12 84 ASN A N 1
ATOM 689 C CA . ASN A 1 84 ? 8.765 -0.746 -2.572 1.00 96.12 84 ASN A CA 1
ATOM 690 C C . ASN A 1 84 ? 7.823 0.456 -2.640 1.00 96.12 84 ASN A C 1
ATOM 692 O O . ASN A 1 84 ? 7.132 0.752 -1.664 1.00 96.12 84 ASN A O 1
ATOM 696 N N . GLN A 1 85 ? 7.774 1.142 -3.782 1.00 97.25 85 GLN A N 1
ATOM 697 C CA . GLN A 1 85 ? 6.881 2.275 -3.964 1.00 97.25 85 GLN A CA 1
ATOM 698 C C . GLN A 1 85 ? 5.423 1.834 -4.179 1.00 97.25 85 GLN A C 1
ATOM 700 O O . GLN A 1 85 ? 4.519 2.428 -3.590 1.00 97.25 85 GLN A O 1
ATOM 705 N N . ALA A 1 86 ? 5.176 0.751 -4.924 1.00 96.19 86 ALA A N 1
ATOM 706 C CA . ALA A 1 86 ? 3.843 0.170 -5.106 1.00 96.19 86 ALA A CA 1
ATOM 707 C C . ALA A 1 86 ? 3.204 -0.248 -3.769 1.00 96.19 86 ALA A C 1
ATOM 709 O O . ALA A 1 86 ? 2.018 -0.002 -3.547 1.00 96.19 86 ALA A O 1
ATOM 710 N N . ASN A 1 87 ? 4.001 -0.783 -2.834 1.00 94.12 87 ASN A N 1
ATOM 711 C CA . ASN A 1 87 ? 3.548 -1.160 -1.486 1.00 94.12 87 ASN A CA 1
ATOM 712 C C . ASN A 1 87 ? 2.967 0.013 -0.679 1.00 94.12 87 ASN A C 1
ATOM 714 O O . ASN A 1 87 ? 2.139 -0.200 0.202 1.00 94.12 87 ASN A O 1
ATOM 718 N N . LYS A 1 88 ? 3.372 1.250 -0.983 1.00 93.69 88 LYS A N 1
ATOM 719 C CA . LY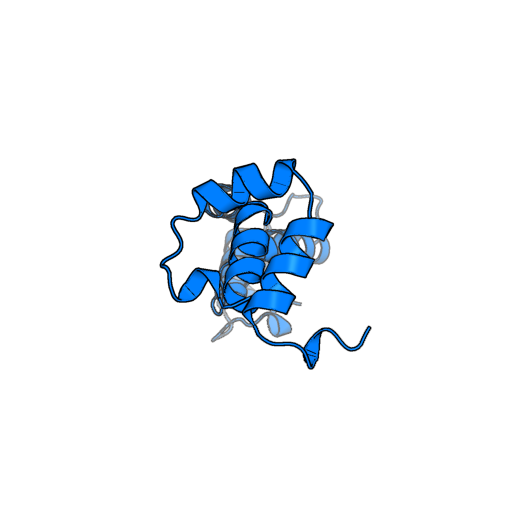S A 1 88 ? 2.877 2.466 -0.318 1.00 93.69 88 LYS A CA 1
ATOM 720 C C . LYS A 1 88 ? 1.666 3.081 -1.022 1.00 93.69 88 LYS A C 1
ATOM 722 O O . LYS A 1 88 ? 1.013 3.960 -0.472 1.00 93.69 88 LYS A O 1
ATOM 727 N N . CYS A 1 89 ? 1.363 2.653 -2.246 1.00 94.06 89 CYS A N 1
ATOM 728 C CA . CYS A 1 89 ? 0.329 3.267 -3.080 1.00 94.06 89 CYS A CA 1
ATOM 729 C C . CYS A 1 89 ? -1.091 2.784 -2.770 1.00 94.06 89 CYS A C 1
ATOM 731 O O . CYS A 1 89 ? -2.050 3.380 -3.280 1.00 94.06 89 CYS A O 1
ATOM 733 N N . GLU A 1 90 ? -1.219 1.718 -1.971 1.00 92.69 90 GLU A N 1
ATOM 734 C CA . GLU A 1 90 ? -2.491 1.067 -1.644 1.00 92.69 90 GLU A CA 1
ATOM 735 C C . GLU A 1 90 ? -3.312 0.806 -2.921 1.00 92.69 90 GLU A C 1
ATOM 737 O O . GLU A 1 90 ? -4.391 1.365 -3.128 1.00 92.69 90 GLU A O 1
ATOM 742 N N . PHE A 1 91 ? -2.724 0.041 -3.845 1.00 93.44 91 PHE A N 1
ATOM 743 C CA . PHE A 1 91 ? -3.373 -0.412 -5.083 1.00 93.44 91 PHE A CA 1
ATOM 744 C C . PHE A 1 91 ? -4.252 -1.656 -4.886 1.00 93.44 91 PHE A C 1
ATOM 746 O O . PHE A 1 91 ? -4.906 -2.101 -5.827 1.00 93.44 91 PHE A O 1
ATOM 753 N N . ASP A 1 92 ? -4.279 -2.199 -3.668 1.00 92.44 92 ASP A N 1
ATOM 754 C CA . ASP A 1 92 ? -5.035 -3.392 -3.303 1.00 92.44 92 ASP A CA 1
ATOM 755 C C . ASP A 1 92 ? -4.728 -4.562 -4.257 1.00 92.44 92 ASP A C 1
ATOM 757 O O . ASP A 1 92 ? -3.565 -4.901 -4.474 1.00 92.44 92 ASP A O 1
ATOM 761 N N . GLN A 1 93 ? -5.760 -5.175 -4.836 1.00 94.06 93 GLN A N 1
ATOM 762 C CA . GLN A 1 93 ? -5.646 -6.346 -5.710 1.00 94.06 93 GLN A CA 1
ATOM 763 C C . GLN A 1 93 ? -4.954 -6.042 -7.047 1.00 94.06 93 GLN A C 1
ATOM 765 O O . GLN A 1 93 ? -4.419 -6.954 -7.662 1.00 94.06 93 GLN A O 1
ATOM 770 N N . LEU A 1 94 ? -4.924 -4.774 -7.472 1.00 95.00 94 LEU A N 1
ATOM 771 C CA . LEU A 1 94 ? -4.345 -4.348 -8.753 1.00 95.00 94 LEU A CA 1
ATOM 772 C C . LEU A 1 94 ? -2.857 -3.991 -8.645 1.00 95.00 94 LEU A C 1
ATOM 774 O O . LEU A 1 94 ? -2.268 -3.478 -9.594 1.00 95.00 94 LEU A O 1
ATOM 778 N N . ARG A 1 95 ? -2.241 -4.197 -7.475 1.00 95.25 95 ARG A N 1
ATOM 779 C CA . ARG A 1 95 ? -0.843 -3.828 -7.220 1.00 95.25 95 ARG A CA 1
ATOM 780 C C . ARG A 1 95 ? 0.104 -4.375 -8.287 1.00 95.25 95 ARG A C 1
ATOM 782 O O . ARG A 1 95 ? 0.947 -3.625 -8.773 1.00 95.25 95 ARG A O 1
ATOM 789 N N . ASP A 1 96 ? -0.029 -5.652 -8.618 1.00 93.25 96 ASP A N 1
ATOM 790 C CA . ASP A 1 96 ? 0.917 -6.338 -9.497 1.00 93.25 96 ASP A CA 1
ATOM 791 C C . ASP A 1 96 ? 0.714 -5.936 -10.962 1.00 93.25 96 ASP A C 1
ATOM 793 O O . ASP A 1 96 ? 1.694 -5.758 -11.682 1.00 93.25 96 ASP A O 1
ATOM 797 N N . GLU A 1 97 ? -0.531 -5.672 -11.369 1.00 93.38 97 GLU A N 1
ATOM 798 C CA . GLU A 1 97 ? -0.867 -5.115 -12.687 1.00 93.38 97 GLU A CA 1
ATOM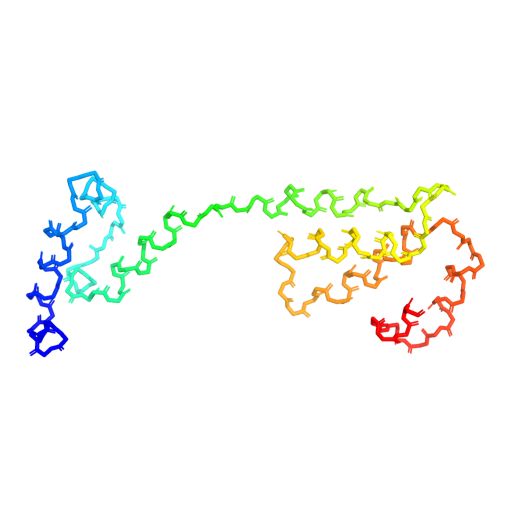 799 C C . GLU A 1 97 ? -0.235 -3.726 -12.868 1.00 93.38 97 GLU A C 1
ATOM 801 O O . GLU A 1 97 ? 0.509 -3.496 -13.821 1.00 93.38 97 GLU A O 1
ATOM 806 N N . PHE A 1 98 ? -0.421 -2.822 -11.896 1.00 95.56 98 PHE A N 1
ATOM 807 C CA . PHE A 1 98 ? 0.202 -1.495 -11.942 1.00 95.56 98 PHE A CA 1
ATOM 808 C C . PHE A 1 98 ? 1.729 -1.555 -11.908 1.00 95.56 98 PHE A C 1
ATOM 810 O O . PHE A 1 98 ? 2.394 -0.715 -12.518 1.00 95.56 98 PHE A O 1
ATOM 817 N N . LEU A 1 99 ? 2.300 -2.516 -11.180 1.00 95.25 99 LEU A N 1
ATOM 818 C CA . LEU A 1 99 ? 3.742 -2.721 -11.139 1.00 95.25 99 LEU A CA 1
ATOM 819 C C . LEU A 1 99 ? 4.278 -3.173 -12.504 1.00 95.25 99 LEU A C 1
ATOM 821 O O . LEU A 1 99 ? 5.261 -2.596 -12.966 1.00 95.25 99 LEU A O 1
ATOM 825 N N . CYS A 1 100 ? 3.609 -4.112 -13.177 1.00 93.00 100 CYS A N 1
ATOM 826 C CA . CYS A 1 100 ? 3.958 -4.542 -14.534 1.00 93.00 100 CYS A CA 1
ATOM 827 C C . CYS A 1 100 ? 3.906 -3.370 -15.526 1.00 93.00 100 CYS A C 1
ATOM 829 O O . CYS A 1 100 ? 4.891 -3.103 -16.219 1.00 93.00 100 CYS A O 1
ATOM 831 N N . ASP A 1 101 ? 2.814 -2.599 -15.518 1.00 93.81 101 ASP A N 1
ATOM 832 C CA . ASP A 1 101 ? 2.683 -1.389 -16.339 1.00 93.81 101 ASP A CA 1
ATOM 833 C C . ASP A 1 101 ? 3.821 -0.402 -16.065 1.00 93.81 101 ASP A C 1
ATOM 835 O O . ASP A 1 101 ? 4.401 0.193 -16.981 1.00 93.81 101 ASP A O 1
ATOM 839 N N . LYS A 1 102 ? 4.191 -0.231 -14.790 1.00 95.38 102 LYS A N 1
ATOM 840 C CA . LYS A 1 102 ? 5.269 0.680 -14.418 1.00 95.38 102 LYS A CA 1
ATOM 841 C C . LYS A 1 102 ? 6.629 0.190 -14.896 1.00 95.38 102 LYS A C 1
ATOM 843 O O . LYS A 1 102 ? 7.428 1.021 -15.327 1.00 95.38 102 LYS A O 1
ATOM 848 N N . ILE A 1 103 ? 6.895 -1.111 -14.857 1.00 93.94 103 ILE A N 1
ATOM 849 C CA . ILE A 1 103 ? 8.139 -1.678 -15.384 1.00 93.94 103 ILE A CA 1
ATOM 850 C C . ILE A 1 103 ? 8.245 -1.363 -16.878 1.00 93.94 103 ILE A C 1
ATOM 852 O O . ILE A 1 103 ? 9.224 -0.751 -17.302 1.00 93.94 103 ILE A O 1
ATOM 856 N N . VAL A 1 104 ? 7.199 -1.652 -17.655 1.00 93.19 104 VAL A N 1
ATOM 857 C CA . VAL A 1 104 ? 7.165 -1.388 -19.103 1.00 93.19 104 VAL A CA 1
ATOM 858 C C . VAL A 1 104 ? 7.363 0.100 -19.415 1.00 93.19 104 VAL A C 1
ATOM 860 O O . VAL A 1 104 ? 8.175 0.461 -20.270 1.00 93.19 104 VAL A O 1
ATOM 863 N N . VAL A 1 105 ? 6.655 0.985 -18.709 1.00 94.75 105 VAL A N 1
ATOM 864 C CA . VAL A 1 105 ? 6.744 2.440 -18.924 1.00 94.75 105 VAL A CA 1
ATOM 865 C C . VAL A 1 105 ? 8.084 3.013 -18.453 1.00 94.75 105 VAL A C 1
ATOM 867 O O . VAL A 1 105 ? 8.565 3.996 -19.012 1.00 94.75 105 VAL A O 1
ATOM 870 N N . GLY A 1 106 ? 8.658 2.465 -17.383 1.00 94.81 106 GLY A N 1
ATOM 871 C CA . GLY A 1 106 ? 9.807 3.041 -16.690 1.00 94.81 106 GLY A CA 1
ATOM 872 C C . GLY A 1 106 ? 11.167 2.497 -17.118 1.00 94.81 106 GLY A C 1
ATOM 873 O O . GLY A 1 106 ? 12.164 3.157 -16.832 1.00 94.81 106 GLY A O 1
ATOM 874 N N . ILE A 1 107 ? 11.230 1.341 -17.784 1.00 94.75 107 ILE A N 1
ATOM 875 C CA . ILE A 1 107 ? 12.495 0.718 -18.191 1.00 94.75 107 ILE A CA 1
ATOM 876 C C . ILE A 1 107 ? 13.237 1.567 -19.231 1.00 94.75 107 ILE A C 1
ATOM 878 O O . ILE A 1 107 ? 12.623 2.154 -20.128 1.00 94.75 107 ILE A O 1
ATOM 882 N N . HIS A 1 108 ? 14.563 1.645 -19.110 1.00 93.62 108 HIS A N 1
ATOM 883 C CA . HIS A 1 108 ? 15.389 2.471 -19.990 1.00 93.62 108 HIS A CA 1
ATOM 884 C C . HIS A 1 108 ? 15.645 1.812 -21.351 1.00 93.62 108 HIS A C 1
ATOM 886 O O . HIS A 1 108 ? 15.717 2.509 -22.361 1.00 93.62 108 HIS A O 1
ATOM 892 N N . ASP A 1 109 ? 15.786 0.486 -21.369 1.00 89.94 109 ASP A N 1
ATOM 893 C CA . ASP A 1 109 ? 16.135 -0.280 -22.562 1.00 89.94 109 ASP A CA 1
ATOM 894 C C . ASP A 1 109 ? 14.892 -0.577 -23.420 1.00 89.94 109 ASP A C 1
ATOM 896 O O . ASP A 1 109 ? 13.983 -1.306 -23.013 1.00 89.94 109 ASP A O 1
ATOM 900 N N . ASP A 1 110 ? 14.854 -0.008 -24.627 1.00 89.81 110 ASP A N 1
ATOM 901 C CA . ASP A 1 110 ? 13.745 -0.173 -25.571 1.00 89.81 110 ASP A CA 1
ATOM 902 C C . ASP A 1 110 ? 13.632 -1.604 -26.127 1.00 89.81 110 ASP A C 1
ATOM 904 O O . ASP A 1 110 ? 12.530 -2.036 -26.475 1.00 89.81 110 ASP A O 1
ATOM 908 N N . LEU A 1 111 ? 14.738 -2.355 -26.206 1.00 87.75 111 LEU A N 1
ATOM 909 C CA . LEU A 1 111 ? 14.716 -3.761 -26.612 1.00 87.75 111 LEU A CA 1
ATOM 910 C C . LEU A 1 111 ? 14.067 -4.607 -25.519 1.00 87.75 111 LEU A C 1
ATOM 912 O O . LEU A 1 111 ? 13.189 -5.415 -25.819 1.00 87.75 111 LEU A O 1
ATOM 916 N N . VAL A 1 112 ? 14.438 -4.376 -24.257 1.00 86.75 112 VAL A N 1
ATOM 917 C CA . VAL A 1 112 ? 13.802 -5.064 -23.125 1.00 86.75 112 VAL A CA 1
ATOM 918 C C . VAL A 1 112 ? 12.324 -4.691 -23.045 1.00 86.75 112 VAL A C 1
ATOM 920 O O . VAL A 1 112 ? 11.484 -5.581 -22.944 1.00 86.75 112 VAL A O 1
ATOM 923 N N . ARG A 1 113 ? 11.972 -3.407 -23.210 1.00 91.31 113 ARG A N 1
ATOM 924 C CA . ARG A 1 113 ? 10.564 -2.977 -23.272 1.00 91.31 113 ARG A CA 1
ATOM 925 C C . ARG A 1 113 ? 9.790 -3.718 -24.360 1.00 91.31 113 ARG A C 1
ATOM 927 O O . ARG A 1 113 ? 8.672 -4.167 -24.122 1.00 91.31 113 ARG A O 1
ATOM 934 N N . LYS A 1 114 ? 10.371 -3.848 -25.555 1.00 88.56 114 LYS A N 1
ATOM 935 C CA . LYS A 1 114 ? 9.743 -4.560 -26.672 1.00 88.56 114 LYS A CA 1
ATOM 936 C C . LYS A 1 114 ? 9.539 -6.045 -26.362 1.00 88.56 114 LYS A C 1
ATOM 938 O O . LYS A 1 114 ? 8.490 -6.573 -26.712 1.00 88.56 114 LYS A O 1
ATOM 943 N N . ASN A 1 115 ? 10.506 -6.691 -25.712 1.00 86.31 115 ASN A N 1
ATOM 944 C CA . ASN A 1 115 ? 10.394 -8.093 -25.312 1.00 86.31 115 ASN A CA 1
ATOM 945 C C . ASN A 1 115 ? 9.275 -8.282 -24.276 1.00 86.31 115 ASN A C 1
ATOM 947 O O . ASN A 1 115 ? 8.404 -9.120 -24.483 1.00 86.31 115 ASN A O 1
ATOM 951 N N . LEU A 1 116 ? 9.220 -7.431 -23.245 1.00 85.69 116 LEU A N 1
ATOM 952 C CA . LEU A 1 116 ? 8.149 -7.450 -22.238 1.00 85.69 116 LEU A CA 1
ATOM 953 C C . LEU A 1 116 ? 6.756 -7.257 -22.862 1.00 85.69 116 LEU A C 1
ATOM 955 O O . LEU A 1 116 ? 5.796 -7.898 -22.453 1.00 85.69 116 LEU A O 1
ATOM 959 N N . LEU A 1 117 ? 6.645 -6.395 -23.878 1.00 87.19 117 LEU A N 1
ATOM 960 C CA . LEU A 1 117 ? 5.396 -6.147 -24.611 1.00 87.19 117 LEU A CA 1
ATOM 961 C C . LEU A 1 117 ? 5.021 -7.247 -25.613 1.00 87.19 117 LEU A C 1
ATOM 963 O O . LEU A 1 117 ? 3.912 -7.224 -26.142 1.00 87.19 117 LEU A O 1
ATOM 967 N N . SER A 1 118 ? 5.938 -8.162 -25.931 1.00 83.69 118 SER A N 1
ATOM 968 C CA . SER A 1 118 ? 5.667 -9.275 -26.848 1.00 83.69 118 SER A CA 1
ATOM 969 C C . SER A 1 118 ? 5.057 -10.493 -26.156 1.00 83.69 118 SER A C 1
ATOM 971 O O . SER A 1 118 ? 4.603 -11.413 -26.835 1.00 83.69 118 SER A O 1
ATOM 973 N N . GLU A 1 119 ? 5.022 -10.492 -24.823 1.00 77.56 119 GLU A N 1
ATOM 974 C CA . GLU A 1 119 ? 4.386 -11.537 -24.034 1.00 77.56 119 GLU A CA 1
ATOM 975 C C . GLU A 1 119 ? 2.915 -11.213 -23.752 1.00 77.56 119 GLU A C 1
ATOM 977 O O . GLU A 1 119 ? 2.579 -10.158 -23.211 1.00 77.56 119 GLU A O 1
ATOM 982 N N . ASP A 1 120 ? 2.025 -12.155 -24.064 1.00 69.25 120 ASP A N 1
ATOM 983 C CA . ASP A 1 120 ? 0.624 -12.064 -23.657 1.00 69.25 120 ASP A CA 1
ATOM 984 C C . ASP A 1 120 ? 0.510 -12.256 -22.135 1.00 69.25 120 ASP A C 1
ATOM 986 O O . ASP A 1 120 ? 0.804 -13.327 -21.590 1.00 69.25 120 ASP A O 1
ATOM 990 N N . GLY A 1 121 ? 0.061 -11.205 -21.443 1.00 64.06 121 GLY A N 1
ATOM 991 C CA . GLY A 1 121 ? -0.137 -11.206 -19.994 1.00 64.06 121 GLY A CA 1
ATOM 992 C C . GLY A 1 121 ? 1.182 -11.243 -19.223 1.00 64.06 121 GLY A C 1
ATOM 993 O O . GLY A 1 121 ? 1.568 -12.291 -18.689 1.00 64.06 121 GLY A O 1
ATOM 994 N N . LEU A 1 122 ? 1.856 -10.088 -19.164 1.00 75.06 122 LEU A N 1
ATOM 995 C CA . LEU A 1 122 ? 3.039 -9.884 -18.332 1.00 75.06 122 LEU A CA 1
ATOM 996 C C . LEU A 1 122 ? 2.670 -10.086 -16.856 1.00 75.06 122 LEU A C 1
ATOM 998 O O . LEU A 1 122 ? 1.739 -9.467 -16.341 1.00 75.06 122 LEU A O 1
ATOM 1002 N N . THR A 1 123 ? 3.405 -10.965 -16.186 1.00 76.00 123 THR A N 1
ATOM 1003 C CA . THR A 1 123 ? 3.298 -11.225 -14.747 1.00 76.00 123 THR A CA 1
ATOM 1004 C C . THR A 1 123 ? 4.641 -10.935 -14.096 1.00 76.00 123 THR A C 1
ATOM 1006 O O . THR A 1 123 ? 5.666 -11.021 -14.768 1.00 76.00 123 THR A O 1
ATOM 1009 N N . LEU A 1 124 ? 4.665 -10.652 -12.791 1.00 70.81 124 LEU A N 1
ATOM 1010 C CA . LEU A 1 124 ? 5.922 -10.382 -12.079 1.00 70.81 124 LEU A CA 1
ATOM 1011 C C . LEU A 1 124 ? 6.935 -11.527 -12.225 1.00 70.81 124 LEU A C 1
ATOM 1013 O O . LEU A 1 124 ? 8.099 -11.261 -12.484 1.00 70.81 124 LEU A O 1
ATOM 1017 N N . ASP A 1 125 ? 6.470 -12.778 -12.213 1.00 69.38 125 ASP A N 1
ATOM 1018 C CA . ASP A 1 125 ? 7.317 -13.967 -12.414 1.00 69.38 125 ASP A CA 1
ATOM 1019 C C . ASP A 1 125 ? 7.973 -14.056 -13.806 1.00 69.38 125 ASP A C 1
ATOM 1021 O O . ASP A 1 125 ? 8.871 -14.864 -14.010 1.00 69.38 125 ASP A O 1
ATOM 1025 N N . LYS A 1 126 ? 7.486 -13.280 -14.780 1.00 59.56 126 LYS A N 1
ATOM 1026 C CA . LYS A 1 126 ? 8.027 -13.207 -16.149 1.00 59.56 126 LYS A CA 1
ATOM 1027 C C . LYS A 1 126 ? 8.821 -11.921 -16.392 1.00 59.56 126 LYS A C 1
ATOM 1029 O O . LYS A 1 126 ? 9.354 -11.725 -17.479 1.00 59.56 126 LYS A O 1
ATOM 1034 N N . ALA A 1 127 ? 8.810 -11.008 -15.421 1.00 56.75 127 ALA A N 1
ATOM 1035 C CA . ALA A 1 127 ? 9.539 -9.753 -15.491 1.00 56.75 127 ALA A CA 1
ATOM 1036 C C . ALA A 1 127 ? 10.962 -9.873 -14.915 1.00 56.75 127 ALA A C 1
ATOM 1038 O O . ALA A 1 127 ? 11.775 -9.020 -15.253 1.00 56.75 127 ALA A O 1
ATOM 1039 N N . ASP A 1 128 ? 11.241 -10.894 -14.092 1.00 47.72 128 ASP A N 1
ATOM 1040 C CA . ASP A 1 128 ? 12.584 -11.308 -13.628 1.00 47.72 128 ASP A CA 1
ATOM 1041 C C . ASP A 1 128 ? 13.352 -12.103 -14.703 1.00 47.72 128 ASP A C 1
ATOM 1043 O O . ASP A 1 128 ? 14.581 -11.889 -14.837 1.00 47.72 128 ASP A O 1
#

Radius of gyration: 23.33 Å; chains: 1; bounding box: 48×28×61 Å

pLDDT: mean 88.92, std 9.37, range [47.72, 98.06]

Organism: Lygus hesperus (NCBI:txid30085)

Secondary structure (DSSP, 8-state):
--GGGS-HHHHHHHHHHHH-HHHHHHHHHT---TTGGG-HHHHHHHHHHHHS----HHHHHHHHHH----TT--HHHHHHHHHHHHTTS--GGGHHHHHHHHHHHH-S-HHHHHHHHTSSS--HHHH-